Protein AF-A0A810Q1Z3-F1 (afdb_monomer)

pLDDT: mean 84.84, std 12.61, range [39.94, 97.06]

Mean predicted aligned error: 7.12 Å

Structure (mmCIF, N/CA/C/O backbone):
data_AF-A0A810Q1Z3-F1
#
_entry.id   AF-A0A810Q1Z3-F1
#
loop_
_atom_site.group_PDB
_atom_site.id
_atom_site.type_symbol
_atom_site.label_atom_id
_atom_site.label_alt_id
_atom_site.label_comp_id
_atom_site.label_asym_id
_atom_site.label_entity_id
_atom_site.label_seq_id
_atom_site.pdbx_PDB_ins_code
_atom_site.Cartn_x
_atom_site.Cartn_y
_atom_site.Cartn_z
_atom_site.occupancy
_atom_site.B_iso_or_equiv
_atom_site.auth_seq_id
_atom_site.auth_comp_id
_atom_site.auth_asym_id
_atom_site.auth_atom_id
_atom_site.pdbx_PDB_model_num
ATOM 1 N N . MET A 1 1 ? 5.223 -20.363 -18.915 1.00 39.94 1 MET A N 1
ATOM 2 C CA . MET A 1 1 ? 6.528 -19.758 -19.239 1.00 39.94 1 MET A CA 1
ATOM 3 C C . MET A 1 1 ? 6.760 -18.657 -18.228 1.00 39.94 1 MET A C 1
ATOM 5 O O . MET A 1 1 ? 5.962 -17.732 -18.181 1.00 39.94 1 MET A O 1
ATOM 9 N N . ILE A 1 2 ? 7.736 -18.835 -17.340 1.00 46.69 2 ILE A N 1
ATOM 10 C CA . ILE A 1 2 ? 8.197 -17.761 -16.456 1.00 46.69 2 ILE A CA 1
ATOM 11 C C . ILE A 1 2 ? 9.037 -16.867 -17.364 1.00 46.69 2 ILE A C 1
ATOM 13 O O . ILE A 1 2 ? 10.018 -17.341 -17.927 1.00 46.69 2 ILE A O 1
ATOM 17 N N . TYR A 1 3 ? 8.580 -15.643 -17.614 1.00 58.38 3 TYR A N 1
ATOM 18 C CA . TYR A 1 3 ? 9.377 -14.664 -18.341 1.00 58.38 3 TYR A CA 1
ATOM 19 C C . TYR A 1 3 ? 10.517 -14.243 -17.412 1.00 58.38 3 TYR A C 1
ATOM 21 O O . TYR A 1 3 ? 10.255 -13.623 -16.383 1.00 58.38 3 TYR A O 1
ATOM 29 N N . ASP A 1 4 ? 11.754 -14.619 -17.739 1.00 70.12 4 ASP A N 1
ATOM 30 C CA . ASP A 1 4 ? 12.957 -14.170 -17.025 1.00 70.12 4 ASP A CA 1
ATOM 31 C C . ASP A 1 4 ? 13.356 -12.768 -17.502 1.00 70.12 4 ASP A C 1
ATOM 33 O O . ASP A 1 4 ? 14.457 -12.519 -17.985 1.00 70.12 4 ASP A O 1
ATOM 37 N N . THR A 1 5 ? 12.396 -11.842 -17.468 1.00 77.25 5 THR A N 1
ATOM 38 C CA . THR A 1 5 ? 12.665 -10.461 -17.848 1.00 77.25 5 THR A CA 1
ATOM 39 C C . THR A 1 5 ? 13.450 -9.819 -16.717 1.00 77.25 5 THR A C 1
ATOM 41 O O . THR A 1 5 ? 12.929 -9.604 -15.619 1.00 77.25 5 THR A O 1
ATOM 44 N N . ARG A 1 6 ? 14.717 -9.512 -16.984 1.00 83.31 6 ARG A N 1
ATOM 45 C CA . ARG A 1 6 ? 15.584 -8.819 -16.034 1.0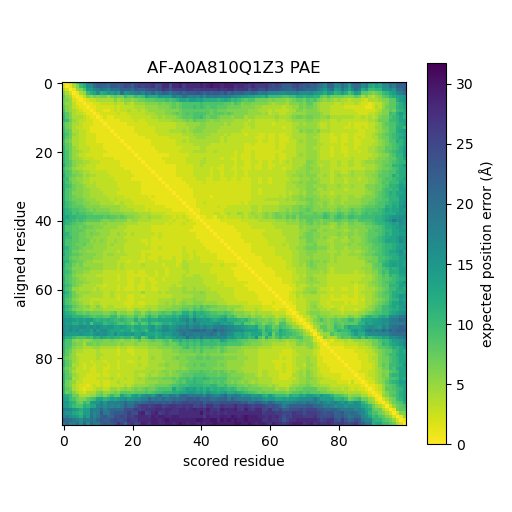0 83.31 6 ARG A CA 1
ATOM 46 C C . ARG A 1 6 ? 15.293 -7.321 -16.070 1.00 83.31 6 ARG A C 1
ATOM 48 O O . ARG A 1 6 ? 15.051 -6.740 -17.128 1.00 83.31 6 ARG A O 1
ATOM 55 N N . TYR A 1 7 ? 15.331 -6.685 -14.904 1.00 86.75 7 TYR A N 1
ATOM 56 C CA . TYR A 1 7 ? 15.077 -5.255 -14.763 1.00 86.75 7 TYR A CA 1
ATOM 57 C C . TYR A 1 7 ? 16.139 -4.589 -13.892 1.00 86.75 7 TYR A C 1
ATOM 59 O O . TYR A 1 7 ? 16.531 -5.124 -12.856 1.00 86.75 7 TYR A O 1
ATOM 67 N N . ILE A 1 8 ? 16.538 -3.376 -14.271 1.00 90.00 8 ILE A N 1
ATOM 68 C CA . ILE A 1 8 ? 17.296 -2.456 -13.424 1.00 90.00 8 ILE A CA 1
ATOM 69 C C . ILE A 1 8 ? 16.317 -1.506 -12.731 1.00 90.00 8 ILE A C 1
ATOM 71 O O . ILE A 1 8 ? 15.412 -0.956 -13.357 1.00 90.00 8 ILE A O 1
ATOM 75 N N . ILE A 1 9 ? 16.544 -1.264 -11.442 1.00 91.19 9 ILE A N 1
ATOM 76 C CA . ILE A 1 9 ? 15.892 -0.202 -10.675 1.00 91.19 9 ILE A CA 1
ATOM 77 C C . ILE A 1 9 ? 16.950 0.720 -10.074 1.00 91.19 9 ILE A C 1
ATOM 79 O O . ILE A 1 9 ? 17.939 0.269 -9.496 1.00 91.19 9 ILE A O 1
ATOM 83 N N . GLU A 1 10 ? 16.740 2.030 -10.168 1.00 92.06 10 GLU A N 1
ATOM 84 C CA . GLU A 1 10 ? 17.635 2.988 -9.522 1.00 92.06 10 GLU A CA 1
ATOM 85 C C . GLU A 1 10 ? 17.590 2.841 -7.992 1.00 92.06 10 GLU A C 1
ATOM 87 O O . GLU A 1 10 ? 16.518 2.761 -7.383 1.00 92.06 10 GLU A O 1
ATOM 92 N N . GLY A 1 11 ? 18.753 2.883 -7.335 1.00 91.50 11 GLY A N 1
ATOM 93 C CA . GLY A 1 11 ? 18.858 2.601 -5.898 1.00 91.50 11 GLY A CA 1
ATOM 94 C C . GLY A 1 11 ? 18.015 3.518 -4.998 1.00 91.50 11 GLY A C 1
ATOM 95 O O . GLY A 1 11 ? 17.502 3.079 -3.967 1.00 91.50 11 GLY A O 1
ATOM 96 N N . TRP A 1 12 ? 17.824 4.786 -5.373 1.00 90.56 12 TRP A N 1
ATOM 97 C CA . TRP A 1 12 ? 16.934 5.700 -4.643 1.00 90.56 12 TRP A CA 1
ATOM 98 C C . TRP A 1 12 ? 15.461 5.289 -4.764 1.00 90.56 12 TRP A C 1
ATOM 100 O O . TRP A 1 12 ? 14.753 5.201 -3.756 1.00 90.56 12 TRP A O 1
ATOM 110 N N . HIS A 1 13 ? 15.017 4.985 -5.985 1.00 90.62 13 HIS A N 1
ATOM 111 C CA . HIS A 1 13 ? 13.662 4.518 -6.258 1.00 90.62 13 HIS A CA 1
ATOM 112 C C . HIS A 1 13 ? 13.365 3.205 -5.537 1.00 90.62 13 HIS A C 1
ATOM 114 O O . HIS A 1 13 ? 12.317 3.095 -4.900 1.00 90.62 13 HIS A O 1
ATOM 120 N N . TYR A 1 14 ? 14.317 2.271 -5.536 1.00 91.00 14 TYR A N 1
ATOM 121 C CA . TYR A 1 14 ? 14.225 1.024 -4.783 1.00 91.00 14 TYR A CA 1
ATOM 122 C C . TYR A 1 14 ? 13.985 1.267 -3.287 1.00 91.00 14 TYR A C 1
ATOM 124 O O . TYR A 1 14 ? 13.008 0.770 -2.726 1.00 91.00 14 TYR A O 1
ATOM 132 N N . ARG A 1 15 ? 14.819 2.093 -2.636 1.00 93.38 15 ARG A N 1
ATOM 133 C CA . ARG A 1 15 ? 14.688 2.383 -1.195 1.00 93.38 15 ARG A CA 1
ATOM 134 C C . ARG A 1 15 ? 13.325 2.981 -0.846 1.00 93.38 15 ARG A C 1
ATOM 136 O O . ARG A 1 15 ? 12.700 2.558 0.127 1.00 93.38 15 ARG A O 1
ATOM 143 N N . LEU A 1 16 ? 12.851 3.947 -1.636 1.00 92.12 16 LEU A N 1
ATOM 144 C CA . LEU A 1 16 ? 11.545 4.569 -1.413 1.00 92.12 16 LEU A CA 1
ATOM 145 C C . LEU A 1 16 ? 10.388 3.597 -1.653 1.00 92.12 16 LEU A C 1
ATOM 147 O O . LEU A 1 16 ? 9.426 3.603 -0.885 1.00 92.12 16 LEU A O 1
ATOM 151 N N . LEU A 1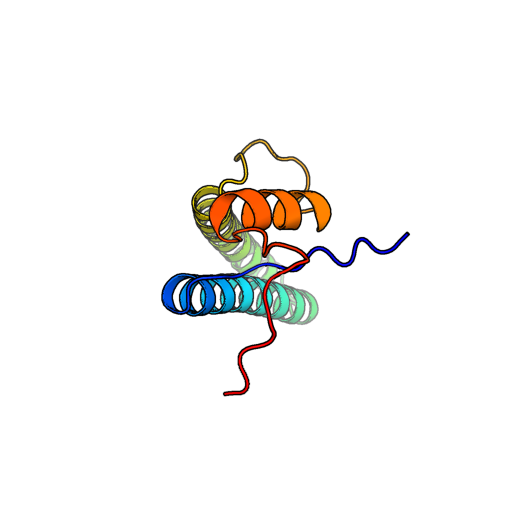 17 ? 10.474 2.773 -2.699 1.00 91.00 17 LEU A N 1
ATOM 152 C CA . LEU A 1 17 ? 9.449 1.791 -3.034 1.00 91.00 17 LEU A CA 1
ATOM 153 C C . LEU A 1 17 ? 9.311 0.740 -1.930 1.00 91.00 17 LEU A C 1
ATOM 155 O O . LEU A 1 17 ? 8.203 0.509 -1.448 1.00 91.00 17 LEU A O 1
ATOM 159 N N . ILE A 1 18 ? 10.427 0.164 -1.480 1.00 92.56 18 ILE A N 1
ATOM 160 C CA . ILE A 1 18 ? 10.445 -0.832 -0.403 1.00 92.56 18 ILE A CA 1
ATOM 161 C C . ILE A 1 18 ? 9.875 -0.249 0.889 1.00 92.56 18 ILE A C 1
ATOM 163 O O . ILE A 1 18 ? 9.025 -0.878 1.519 1.00 92.56 18 ILE A O 1
ATOM 167 N N . LEU A 1 19 ? 10.272 0.973 1.262 1.00 93.31 19 LEU A N 1
ATOM 168 C CA . LEU A 1 19 ? 9.704 1.647 2.429 1.00 93.31 19 LEU A CA 1
ATOM 169 C C . LEU A 1 19 ? 8.193 1.851 2.272 1.00 93.31 19 LEU A C 1
ATOM 171 O O . LEU A 1 19 ? 7.426 1.621 3.211 1.00 93.31 19 LEU A O 1
ATOM 175 N N . ASP A 1 20 ? 7.749 2.284 1.091 1.00 91.88 20 ASP A N 1
ATOM 176 C CA . ASP A 1 20 ? 6.339 2.546 0.865 1.00 91.88 20 ASP A CA 1
ATOM 177 C C . ASP A 1 20 ? 5.494 1.267 0.950 1.00 91.88 20 ASP A C 1
ATOM 179 O O . ASP A 1 20 ? 4.443 1.311 1.600 1.00 91.88 20 ASP A O 1
ATOM 183 N N . LEU A 1 21 ? 5.970 0.162 0.361 1.00 90.06 21 LEU A N 1
ATOM 184 C CA . LEU A 1 21 ? 5.357 -1.170 0.415 1.00 90.06 21 LEU A CA 1
ATOM 185 C C . LEU A 1 21 ? 5.336 -1.726 1.841 1.00 90.06 21 LEU A C 1
ATOM 187 O O . LEU A 1 21 ? 4.290 -2.174 2.313 1.00 90.06 21 LEU A O 1
ATOM 191 N N . TYR A 1 22 ? 6.458 -1.628 2.557 1.00 92.75 22 TYR A N 1
ATOM 192 C CA . TYR A 1 22 ? 6.568 -2.068 3.9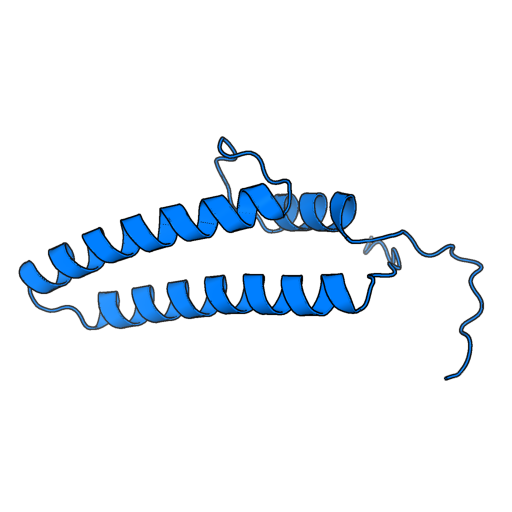46 1.00 92.75 22 TYR A CA 1
ATOM 193 C C . TYR A 1 22 ? 5.545 -1.369 4.845 1.00 92.75 22 TYR A C 1
ATOM 195 O O . TYR A 1 22 ? 4.840 -2.019 5.614 1.00 92.75 22 TYR A O 1
ATOM 203 N N . LEU A 1 23 ? 5.403 -0.047 4.715 1.00 91.88 23 LEU A N 1
ATOM 204 C CA . LEU A 1 23 ? 4.430 0.716 5.499 1.00 91.88 23 LEU A CA 1
ATOM 205 C C . LEU A 1 23 ? 2.988 0.270 5.227 1.00 91.88 23 LEU A C 1
ATOM 207 O O . LEU A 1 23 ? 2.212 0.139 6.171 1.00 91.88 23 LEU A O 1
ATOM 211 N N . VAL A 1 24 ? 2.636 0.003 3.964 1.00 89.56 24 VAL A N 1
ATOM 212 C CA . VAL A 1 24 ? 1.307 -0.520 3.604 1.00 89.56 24 VAL A CA 1
ATOM 213 C C . VAL A 1 24 ? 1.087 -1.887 4.243 1.00 89.56 24 VAL A C 1
ATOM 215 O O . VAL A 1 24 ? 0.056 -2.115 4.874 1.00 89.56 24 VAL A O 1
ATOM 218 N N . PHE A 1 25 ? 2.064 -2.786 4.140 1.00 90.50 25 PHE A N 1
ATOM 219 C CA . PHE A 1 25 ? 1.982 -4.119 4.727 1.00 90.50 25 PHE A CA 1
ATOM 220 C C . PHE A 1 25 ? 1.801 -4.072 6.253 1.00 90.50 25 PHE A C 1
ATOM 222 O O . PHE A 1 25 ? 0.854 -4.653 6.787 1.00 90.50 25 PHE A O 1
ATOM 229 N N . VAL A 1 26 ? 2.651 -3.322 6.960 1.00 93.50 26 VAL A N 1
ATOM 230 C CA . VAL A 1 26 ? 2.600 -3.204 8.425 1.00 93.50 26 VAL A CA 1
ATOM 231 C C . VAL A 1 26 ? 1.287 -2.583 8.900 1.00 93.50 26 VAL A C 1
ATOM 233 O O . VAL A 1 26 ? 0.710 -3.058 9.882 1.00 93.50 26 VAL A O 1
ATOM 236 N N . GLU A 1 27 ? 0.785 -1.546 8.222 1.00 90.44 27 GLU A N 1
ATOM 237 C CA . GLU A 1 27 ? -0.496 -0.928 8.577 1.00 90.44 27 GLU A CA 1
ATOM 238 C C . GLU A 1 27 ? -1.663 -1.925 8.426 1.00 90.44 27 GLU A C 1
ATOM 240 O O . GLU A 1 27 ? -2.497 -2.008 9.333 1.00 90.44 27 GLU A O 1
ATOM 245 N N . ASN A 1 28 ? -1.689 -2.742 7.362 1.00 89.06 28 ASN A N 1
ATOM 246 C CA . ASN A 1 28 ? -2.702 -3.795 7.187 1.00 89.06 28 ASN A CA 1
ATOM 247 C C . ASN A 1 28 ? -2.633 -4.861 8.281 1.00 89.06 28 ASN A C 1
ATOM 249 O O . ASN A 1 28 ? -3.649 -5.174 8.901 1.00 89.06 28 ASN A O 1
ATOM 253 N N . VAL A 1 29 ? -1.442 -5.404 8.549 1.00 92.62 29 VAL A N 1
ATOM 254 C CA . VAL A 1 29 ? -1.261 -6.446 9.573 1.00 92.62 29 VAL A CA 1
ATOM 255 C C . VAL A 1 29 ? -1.645 -5.916 10.957 1.00 92.62 29 VAL A C 1
ATOM 257 O O . VAL A 1 29 ? -2.307 -6.606 11.734 1.00 92.62 29 VAL A O 1
ATOM 260 N N . SER A 1 30 ? -1.296 -4.662 11.262 1.00 93.50 30 SER A N 1
ATOM 261 C CA . SER A 1 30 ? -1.685 -3.992 12.507 1.00 93.50 30 SER A CA 1
ATOM 262 C C . SER A 1 30 ? -3.203 -3.839 12.633 1.00 93.50 30 SER A C 1
ATOM 264 O O . SER A 1 30 ? -3.763 -4.110 13.699 1.00 93.50 30 SER A O 1
ATOM 266 N N . LEU A 1 31 ? -3.888 -3.442 11.553 1.00 93.38 31 LEU A N 1
ATOM 267 C CA . LEU A 1 31 ? -5.349 -3.356 11.524 1.00 93.38 31 LEU A CA 1
ATOM 268 C C . LEU A 1 31 ? -5.995 -4.726 11.733 1.00 93.38 31 LEU A C 1
ATOM 270 O O . LEU A 1 31 ? -6.858 -4.841 12.599 1.00 93.38 31 LEU A O 1
ATOM 274 N N . ALA A 1 32 ? -5.538 -5.757 11.019 1.00 93.12 32 ALA A N 1
ATOM 275 C CA . ALA A 1 32 ? -6.050 -7.120 11.149 1.00 93.12 32 ALA A CA 1
ATOM 276 C C . ALA A 1 32 ? -5.889 -7.657 12.580 1.00 93.12 32 ALA A C 1
ATOM 278 O O . ALA A 1 32 ? -6.853 -8.131 13.181 1.00 93.12 32 ALA A O 1
ATOM 279 N N . ARG A 1 33 ? -4.702 -7.488 13.178 1.00 95.75 33 ARG A N 1
ATOM 280 C CA . ARG A 1 33 ? -4.426 -7.907 14.562 1.00 95.75 33 ARG A CA 1
ATOM 281 C C . ARG A 1 33 ? -5.294 -7.178 15.585 1.00 95.75 33 ARG A C 1
ATOM 283 O O . ARG A 1 33 ? -5.690 -7.744 16.600 1.00 95.75 33 ARG A O 1
ATOM 290 N N . ARG A 1 34 ? -5.561 -5.892 15.371 1.00 95.06 34 ARG A N 1
ATOM 291 C CA . ARG A 1 34 ? -6.398 -5.118 16.295 1.00 95.06 34 ARG A CA 1
ATOM 292 C C . ARG A 1 34 ? -7.875 -5.410 16.107 1.00 95.06 34 ARG A C 1
ATOM 294 O O . ARG A 1 34 ? -8.604 -5.383 17.090 1.00 95.06 34 ARG A O 1
ATOM 301 N N . LEU A 1 35 ? -8.292 -5.710 14.882 1.00 94.88 35 LEU A N 1
ATOM 302 C CA . LEU A 1 35 ? -9.636 -6.179 14.583 1.00 94.88 35 LEU A CA 1
ATOM 303 C C . LEU A 1 35 ? -9.909 -7.518 15.270 1.00 94.88 35 LEU A C 1
ATOM 305 O O . LEU A 1 35 ? -10.937 -7.648 15.923 1.00 94.88 35 LEU A O 1
ATOM 309 N N . SER A 1 36 ? -8.965 -8.464 15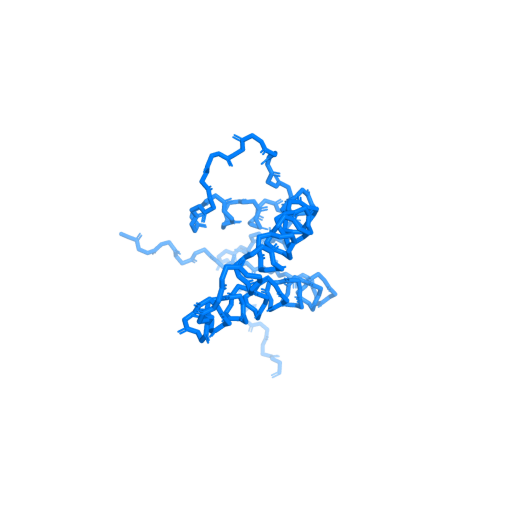.223 1.00 95.69 36 SER A N 1
ATOM 310 C CA . SER A 1 36 ? -9.110 -9.753 15.912 1.00 95.69 36 SER A CA 1
ATOM 311 C C . SER A 1 36 ? -9.117 -9.632 17.441 1.00 95.69 36 SER A C 1
ATOM 313 O O . SER A 1 36 ? -9.649 -10.498 18.126 1.00 95.69 36 SER A O 1
ATOM 315 N N . ALA A 1 37 ? -8.513 -8.575 17.991 1.00 95.75 37 ALA A N 1
ATOM 316 C CA . ALA A 1 37 ? -8.472 -8.310 19.429 1.00 95.75 37 ALA A CA 1
ATOM 317 C C . ALA A 1 37 ? -9.624 -7.419 19.934 1.00 95.75 37 ALA A C 1
ATOM 319 O O . ALA A 1 37 ? -9.759 -7.238 21.147 1.00 95.75 37 ALA A O 1
ATOM 320 N N . ALA A 1 38 ? -10.424 -6.831 19.040 1.00 96.81 38 ALA A N 1
ATOM 321 C CA . ALA A 1 38 ? -11.513 -5.933 19.404 1.00 96.81 38 ALA A CA 1
ATOM 322 C C . ALA A 1 38 ? -12.651 -6.701 20.086 1.00 96.81 38 ALA A C 1
ATOM 324 O O . ALA A 1 38 ? -13.082 -7.748 19.608 1.00 96.81 38 ALA A O 1
ATOM 325 N N . LYS A 1 39 ? -13.149 -6.166 21.207 1.00 96.06 39 LYS A N 1
ATOM 326 C CA . LYS A 1 39 ? -14.208 -6.811 22.006 1.00 96.06 39 LYS A CA 1
ATOM 327 C C . LYS A 1 39 ? -15.449 -5.947 22.180 1.00 96.06 39 LYS A C 1
ATOM 329 O O . LYS A 1 39 ? -16.493 -6.458 22.566 1.00 96.06 39 LYS A O 1
ATOM 334 N N . SER A 1 40 ? -15.345 -4.644 21.922 1.00 97.06 40 SER A N 1
ATOM 335 C CA . SER A 1 40 ? -16.442 -3.701 22.123 1.00 97.06 40 SER A CA 1
ATOM 336 C C . SER A 1 40 ? -16.809 -2.956 20.844 1.00 97.06 40 SER A C 1
ATOM 338 O O . SER A 1 40 ? -15.969 -2.698 19.981 1.00 97.06 40 SER A O 1
ATOM 340 N N . GLN A 1 41 ? -18.063 -2.506 20.762 1.00 95.69 41 GLN A N 1
ATOM 341 C CA . GLN A 1 41 ? -18.538 -1.636 19.681 1.00 95.69 41 GLN A CA 1
ATOM 342 C C . GLN A 1 41 ? -17.702 -0.351 19.553 1.00 95.69 41 GLN A C 1
ATOM 344 O O . GLN A 1 41 ? -17.439 0.122 18.4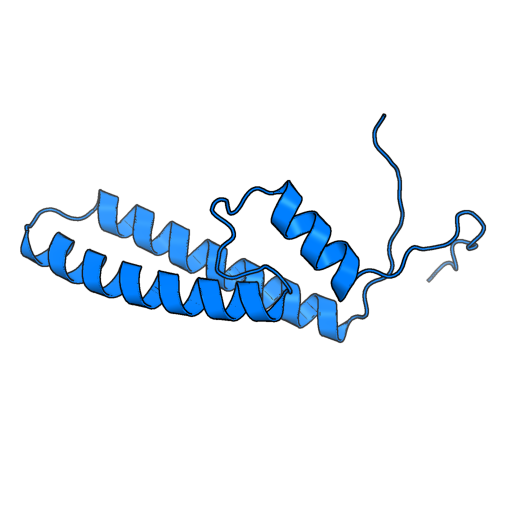47 1.00 95.69 41 GLN A O 1
ATOM 349 N N . LYS A 1 42 ? -17.219 0.193 20.678 1.00 96.31 42 LYS A N 1
ATOM 350 C CA . LYS A 1 42 ? -16.339 1.369 20.693 1.00 96.31 42 LYS A CA 1
ATOM 351 C C . LYS A 1 42 ? -14.987 1.086 20.027 1.00 96.31 42 LYS A C 1
ATOM 353 O O . LYS A 1 42 ? -14.474 1.956 19.319 1.00 96.31 42 LYS A O 1
ATOM 358 N N . ASP A 1 43 ? -14.432 -0.113 20.210 1.00 95.50 43 ASP A N 1
ATOM 359 C CA . ASP A 1 43 ? -13.191 -0.528 19.545 1.00 95.50 43 ASP A CA 1
ATOM 360 C C . ASP A 1 43 ? -13.389 -0.625 18.034 1.00 95.50 43 ASP A C 1
ATOM 362 O O . ASP A 1 43 ? -12.586 -0.072 17.280 1.00 95.50 43 ASP A O 1
ATOM 366 N N . PHE A 1 44 ? -14.494 -1.234 17.592 1.00 95.62 44 PHE A N 1
ATOM 367 C CA . PHE A 1 44 ? -14.837 -1.325 16.172 1.00 95.62 44 PHE A CA 1
ATOM 368 C C . PHE A 1 44 ? -15.004 0.059 15.531 1.00 95.62 44 PHE A C 1
ATOM 370 O O . PHE A 1 44 ? -14.413 0.316 14.485 1.00 95.62 44 PHE A O 1
ATOM 377 N N . LEU A 1 45 ? -15.694 0.999 16.190 1.00 96.50 45 LEU A N 1
ATOM 378 C CA . LEU A 1 45 ? -15.823 2.380 15.701 1.00 96.50 45 LEU A CA 1
ATOM 379 C C . LEU A 1 45 ? -14.466 3.097 15.599 1.00 96.50 45 LEU A C 1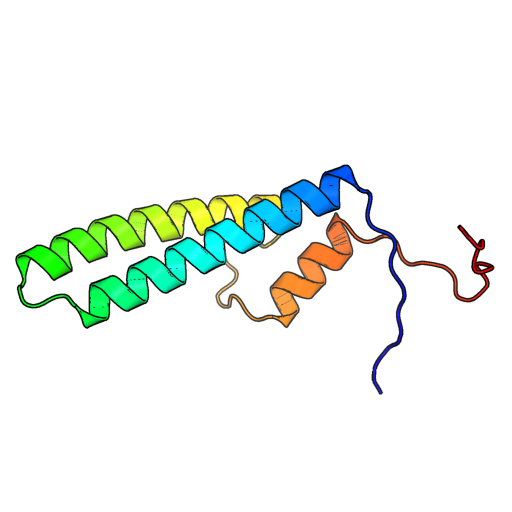
ATOM 381 O O . LEU A 1 45 ? -14.215 3.856 14.658 1.00 96.50 45 LEU A O 1
ATOM 385 N N . ARG A 1 46 ? -13.557 2.869 16.556 1.00 94.44 46 ARG A N 1
ATOM 386 C CA . ARG A 1 46 ? -12.199 3.431 16.505 1.00 94.44 46 ARG A CA 1
ATOM 387 C C . ARG A 1 46 ? -11.379 2.814 15.373 1.00 94.44 46 ARG A C 1
ATOM 389 O O . ARG A 1 46 ? -10.611 3.534 14.729 1.00 94.44 46 ARG A O 1
ATOM 396 N N . LEU A 1 47 ? -11.526 1.511 15.143 1.00 95.62 47 LEU A N 1
ATOM 397 C CA . LEU A 1 47 ? -10.850 0.794 14.065 1.00 95.62 47 LEU A CA 1
ATOM 398 C C . LEU A 1 47 ? -11.359 1.218 12.694 1.00 95.62 47 LEU A C 1
ATOM 400 O O . LEU A 1 47 ? -10.531 1.490 11.834 1.00 95.62 47 LEU A O 1
ATOM 404 N N . GLN A 1 48 ? -12.668 1.394 12.521 1.00 94.56 48 GLN A N 1
ATOM 405 C CA . GLN A 1 48 ? -13.267 1.905 11.286 1.00 94.56 48 GLN A CA 1
ATOM 406 C C . GLN A 1 48 ? -12.679 3.271 10.909 1.00 94.56 48 GLN A C 1
ATOM 408 O O . GLN A 1 48 ? -12.110 3.432 9.833 1.00 94.56 48 GLN A O 1
ATOM 413 N N . LYS A 1 49 ? -12.663 4.230 11.848 1.00 94.50 49 LYS A N 1
ATOM 414 C CA . LYS A 1 49 ? -12.035 5.548 11.623 1.00 94.50 49 LYS A CA 1
ATOM 415 C C . LYS A 1 49 ? -10.553 5.451 11.256 1.00 94.50 49 LYS A C 1
ATOM 417 O O . LYS A 1 49 ? -10.005 6.340 10.604 1.00 94.50 49 LYS A O 1
ATOM 422 N N . GLN A 1 50 ? -9.859 4.426 11.744 1.00 91.94 50 GLN A N 1
ATOM 423 C CA . GLN A 1 50 ? -8.458 4.211 11.411 1.00 91.94 50 GLN A CA 1
ATOM 424 C C . GLN A 1 50 ? -8.275 3.546 10.046 1.00 91.94 50 GLN A C 1
ATOM 426 O O . GLN A 1 50 ? -7.372 3.963 9.323 1.00 91.94 50 GLN A O 1
ATOM 431 N N . ALA A 1 51 ? -9.132 2.591 9.693 1.00 91.94 51 ALA A N 1
ATOM 432 C CA . ALA A 1 51 ? -9.175 1.961 8.381 1.00 91.94 51 ALA A CA 1
ATOM 433 C C . ALA A 1 51 ? -9.425 3.003 7.281 1.00 91.94 51 ALA A C 1
ATOM 435 O O . ALA A 1 51 ? -8.668 3.041 6.319 1.00 91.94 51 ALA A O 1
ATOM 436 N N . ASP A 1 52 ? -10.346 3.950 7.486 1.00 91.50 52 ASP A N 1
ATOM 437 C CA . ASP A 1 52 ? -10.588 5.045 6.532 1.00 91.50 52 ASP A CA 1
ATOM 438 C C . ASP A 1 52 ? -9.339 5.907 6.297 1.00 91.50 52 ASP A C 1
ATOM 440 O O . ASP A 1 52 ? -9.018 6.309 5.175 1.00 91.50 52 ASP A O 1
ATOM 444 N N . ARG A 1 53 ? -8.598 6.222 7.369 1.00 90.94 53 ARG A N 1
ATOM 445 C CA . ARG A 1 53 ? -7.344 6.984 7.259 1.00 90.94 53 ARG A CA 1
ATOM 446 C C . ARG A 1 53 ? -6.267 6.188 6.533 1.00 90.94 53 ARG A C 1
ATOM 448 O O . ARG A 1 53 ? -5.534 6.770 5.734 1.00 90.94 53 ARG A O 1
ATOM 455 N N . TYR A 1 54 ? -6.173 4.894 6.823 1.00 89.88 54 TYR A N 1
ATOM 456 C CA . TYR A 1 54 ? -5.265 3.979 6.145 1.00 89.88 54 TYR A CA 1
ATOM 457 C C . TYR A 1 54 ? -5.588 3.907 4.648 1.00 89.88 54 TYR A C 1
ATOM 459 O O . TYR A 1 54 ? -4.714 4.178 3.831 1.00 89.88 54 TYR A O 1
ATOM 467 N N . GLN A 1 55 ? -6.851 3.684 4.285 1.00 87.69 55 GLN A N 1
ATOM 468 C CA . GLN A 1 55 ? -7.301 3.621 2.897 1.00 87.69 55 GLN A CA 1
ATOM 469 C C . GLN A 1 55 ? -6.914 4.894 2.127 1.00 87.69 55 GLN A C 1
ATOM 471 O O . GLN A 1 55 ? -6.340 4.825 1.042 1.00 87.69 55 GLN A O 1
ATOM 476 N N . LYS A 1 56 ? -7.102 6.079 2.724 1.00 88.81 56 LYS A N 1
ATOM 477 C CA . LYS A 1 56 ? -6.656 7.351 2.123 1.00 88.81 56 LYS A CA 1
ATOM 478 C C . LYS A 1 56 ? -5.139 7.422 1.907 1.00 88.81 56 LYS A C 1
ATOM 480 O O . LYS A 1 56 ? -4.699 7.999 0.915 1.00 88.81 56 LYS A O 1
ATOM 485 N N . ARG A 1 57 ? -4.324 6.887 2.824 1.00 88.75 57 ARG A N 1
ATOM 486 C CA . ARG A 1 57 ? -2.854 6.846 2.682 1.00 88.75 57 ARG A CA 1
ATOM 487 C C . ARG A 1 57 ? -2.419 5.839 1.622 1.00 88.75 57 ARG A C 1
ATOM 489 O O . ARG A 1 57 ? -1.571 6.180 0.800 1.00 88.75 57 ARG A O 1
ATOM 496 N N . ALA A 1 58 ? -3.027 4.656 1.613 1.00 87.19 58 ALA A N 1
ATOM 497 C CA . ALA A 1 58 ? -2.798 3.626 0.610 1.00 87.19 58 ALA A CA 1
ATOM 498 C C . ALA A 1 58 ? -3.081 4.172 -0.796 1.00 87.19 58 ALA A C 1
ATOM 500 O O . ALA A 1 58 ? -2.199 4.122 -1.647 1.00 87.19 58 ALA A O 1
ATOM 501 N N . TYR A 1 59 ? -4.218 4.845 -1.011 1.00 85.88 59 TYR A N 1
ATOM 502 C CA . TYR A 1 59 ? -4.518 5.468 -2.306 1.00 85.88 59 TYR A CA 1
ATOM 503 C C . TYR A 1 59 ? -3.508 6.537 -2.735 1.00 85.88 59 TYR A C 1
ATOM 505 O O . TYR A 1 59 ? -3.207 6.653 -3.922 1.00 85.88 59 TYR A O 1
ATOM 513 N N . LYS A 1 60 ? -2.948 7.318 -1.800 1.00 89.19 60 LYS A N 1
ATOM 514 C CA . LYS A 1 60 ? -1.879 8.276 -2.134 1.00 89.19 60 LYS A CA 1
ATOM 515 C C . LYS A 1 60 ? -0.619 7.563 -2.627 1.00 89.19 60 LYS A C 1
ATOM 517 O O . LYS A 1 60 ? -0.023 8.012 -3.602 1.00 89.19 60 LYS A O 1
ATOM 522 N N . LYS A 1 61 ? -0.232 6.457 -1.983 1.00 88.94 61 LYS A N 1
ATOM 523 C CA . LYS A 1 61 ? 0.907 5.628 -2.413 1.00 88.94 61 LYS A CA 1
ATOM 524 C C . LYS A 1 61 ? 0.633 4.965 -3.763 1.00 88.94 61 LYS A C 1
ATOM 526 O O . LYS A 1 61 ? 1.464 5.057 -4.652 1.00 88.94 61 LYS A O 1
ATOM 531 N N . MET A 1 62 ? -0.564 4.418 -3.961 1.00 85.12 62 MET A N 1
ATOM 532 C CA . MET A 1 62 ? -0.995 3.833 -5.236 1.00 85.12 62 MET A CA 1
ATOM 533 C C . MET A 1 62 ? -0.902 4.835 -6.385 1.00 85.12 62 MET A C 1
ATOM 535 O O . MET A 1 62 ? -0.290 4.553 -7.412 1.00 85.12 62 MET A O 1
ATOM 539 N N . HIS A 1 63 ? -1.421 6.045 -6.179 1.00 86.75 63 HIS A N 1
ATOM 540 C CA . HIS A 1 63 ? -1.310 7.105 -7.172 1.00 86.75 63 HIS A CA 1
ATOM 541 C C . HIS A 1 63 ? 0.155 7.487 -7.437 1.00 86.75 63 HIS A C 1
ATOM 543 O O . HIS A 1 63 ? 0.560 7.650 -8.588 1.00 86.75 63 HIS A O 1
ATOM 549 N N . LYS A 1 64 ? 0.986 7.544 -6.385 1.00 88.62 64 LYS A N 1
ATOM 550 C CA . LYS A 1 64 ? 2.437 7.739 -6.514 1.00 88.62 64 LYS A CA 1
ATOM 551 C C . LYS A 1 64 ? 3.100 6.612 -7.309 1.00 88.62 64 LYS A C 1
ATOM 553 O O . LYS A 1 64 ? 4.054 6.902 -8.014 1.00 88.62 64 LYS A O 1
ATOM 558 N N . TRP A 1 65 ? 2.604 5.381 -7.277 1.00 88.81 65 TRP A N 1
ATOM 559 C CA . TRP A 1 65 ? 3.119 4.269 -8.086 1.00 88.81 65 TRP A CA 1
ATOM 560 C C . TRP A 1 65 ? 2.555 4.219 -9.512 1.00 88.81 65 TRP A C 1
ATOM 562 O O . TRP A 1 65 ? 3.015 3.417 -10.312 1.00 88.81 65 TRP A O 1
ATOM 572 N N . GLY A 1 66 ? 1.613 5.101 -9.864 1.00 87.75 66 GLY A N 1
ATOM 573 C CA . GLY A 1 66 ? 0.986 5.128 -11.190 1.00 87.75 66 GLY A CA 1
ATOM 574 C C . GLY A 1 66 ? -0.263 4.253 -11.315 1.00 87.75 66 GLY A C 1
ATOM 575 O O . GLY A 1 66 ? -0.733 4.034 -12.427 1.00 87.75 66 GLY A O 1
ATOM 576 N N . ILE A 1 67 ? -0.819 3.777 -10.196 1.00 87.38 67 ILE A N 1
ATOM 577 C CA . ILE A 1 67 ? -2.071 3.016 -10.180 1.00 87.38 67 ILE A CA 1
ATOM 578 C C . ILE A 1 67 ? -3.261 3.998 -10.178 1.00 87.38 67 ILE A C 1
ATOM 580 O O . ILE A 1 67 ? -3.290 4.917 -9.345 1.00 87.38 67 ILE A O 1
ATOM 584 N N . PRO A 1 68 ? -4.245 3.828 -11.081 1.00 81.38 68 PRO A N 1
ATOM 585 C CA . PRO A 1 68 ? -5.464 4.635 -11.104 1.00 81.38 68 PRO A CA 1
ATOM 586 C C . PRO A 1 68 ? -6.291 4.490 -9.814 1.00 81.38 68 PRO A C 1
ATOM 588 O O . PRO A 1 68 ? -6.290 3.439 -9.174 1.00 81.38 68 PRO A O 1
ATOM 591 N N . LYS A 1 69 ? -7.004 5.551 -9.408 1.00 72.62 69 LYS A N 1
ATOM 592 C CA . LYS A 1 69 ? -7.820 5.547 -8.171 1.00 72.62 69 LYS A CA 1
ATOM 593 C C . LYS A 1 69 ? -9.072 4.673 -8.278 1.00 72.62 69 LYS A C 1
ATOM 595 O O . LYS A 1 69 ? -9.576 4.213 -7.263 1.00 72.62 69 LYS A O 1
ATOM 600 N N . ASP A 1 70 ? -9.560 4.511 -9.497 1.00 74.62 70 ASP A N 1
ATOM 601 C CA . ASP A 1 70 ? -10.704 3.713 -9.934 1.00 74.62 70 ASP A CA 1
ATOM 602 C C . ASP A 1 70 ? -10.357 2.232 -10.130 1.00 74.62 70 ASP A C 1
ATOM 604 O O . ASP A 1 70 ? -11.218 1.437 -10.491 1.00 74.62 70 ASP A O 1
ATOM 608 N N . CYS A 1 71 ? -9.110 1.833 -9.865 1.00 70.25 71 CYS A N 1
ATOM 609 C CA . CYS A 1 71 ? -8.744 0.429 -9.877 1.00 70.25 71 CYS A CA 1
ATOM 610 C C . CYS A 1 71 ? -9.488 -0.323 -8.758 1.00 70.25 71 CYS A C 1
ATOM 612 O O . CYS A 1 71 ? -9.175 -0.162 -7.576 1.00 70.25 71 CYS A O 1
ATOM 614 N N . GLU A 1 72 ? -10.466 -1.148 -9.144 1.00 61.91 72 GLU A N 1
ATOM 615 C CA . GLU A 1 72 ? -11.304 -1.933 -8.225 1.00 61.91 72 GLU A CA 1
ATOM 616 C C . GLU A 1 72 ? -10.510 -2.974 -7.422 1.00 61.91 72 GLU A C 1
ATOM 618 O O . GLU A 1 72 ? -10.943 -3.390 -6.348 1.00 61.91 72 GLU A O 1
ATOM 623 N N . SER A 1 73 ? -9.336 -3.385 -7.913 1.00 60.88 73 SER A N 1
ATOM 624 C CA . SER A 1 73 ? -8.563 -4.482 -7.337 1.00 60.88 73 SER A CA 1
ATOM 625 C C . SER A 1 73 ? -7.089 -4.130 -7.156 1.00 60.88 73 SER A C 1
ATOM 627 O O . SER A 1 73 ? -6.366 -3.856 -8.115 1.00 60.88 73 SER A O 1
ATOM 629 N N . PHE A 1 74 ? -6.611 -4.249 -5.914 1.00 65.25 74 PHE A N 1
ATOM 630 C CA . PHE A 1 74 ? -5.185 -4.304 -5.575 1.00 65.25 74 PHE A CA 1
ATOM 631 C C . PHE A 1 74 ? -4.601 -5.690 -5.914 1.00 65.25 74 PHE A C 1
ATOM 633 O O . PHE A 1 74 ? -3.952 -6.331 -5.088 1.00 65.25 74 PHE A O 1
ATOM 640 N N . ALA A 1 75 ? -4.892 -6.192 -7.116 1.00 69.25 75 ALA A N 1
ATOM 641 C CA . ALA A 1 75 ? -4.320 -7.433 -7.611 1.00 69.25 75 ALA A CA 1
ATOM 642 C C . ALA A 1 75 ? -2.813 -7.253 -7.809 1.00 69.25 75 ALA A C 1
ATOM 644 O O . ALA A 1 75 ? -2.354 -6.196 -8.257 1.00 69.25 75 ALA A O 1
ATOM 645 N N . ILE A 1 76 ? -2.065 -8.312 -7.498 1.00 76.69 76 ILE A N 1
ATOM 646 C CA . ILE A 1 76 ? -0.608 -8.374 -7.663 1.00 76.69 76 ILE A CA 1
ATOM 647 C C . ILE A 1 76 ? -0.221 -7.920 -9.076 1.00 76.69 76 ILE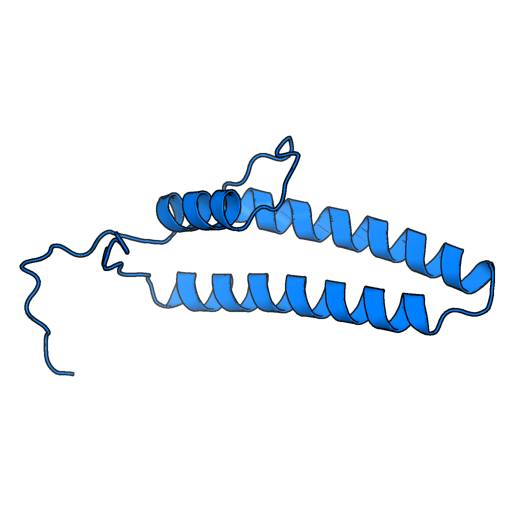 A C 1
ATOM 649 O O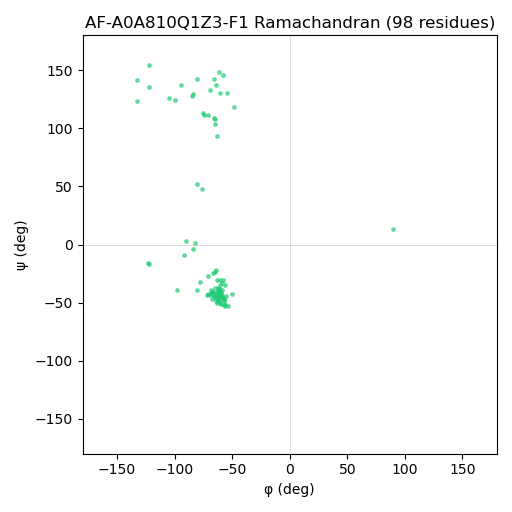 . ILE A 1 76 ? 0.654 -7.072 -9.214 1.00 76.69 76 ILE A O 1
ATOM 653 N N . ASP A 1 77 ? -0.962 -8.361 -10.094 1.00 82.69 77 ASP A N 1
ATOM 654 C CA . ASP A 1 77 ? -0.717 -8.020 -11.498 1.00 82.69 77 ASP A CA 1
ATOM 655 C C . ASP A 1 77 ? -0.807 -6.515 -11.787 1.00 82.69 77 ASP A C 1
ATOM 657 O O . ASP A 1 77 ? -0.006 -5.975 -12.550 1.00 82.69 77 ASP A O 1
ATOM 661 N N . THR A 1 78 ? -1.773 -5.808 -11.191 1.00 85.19 78 THR A N 1
ATOM 662 C CA . THR A 1 78 ? -1.939 -4.365 -11.418 1.00 85.19 78 THR A CA 1
ATOM 663 C C . THR A 1 78 ? -0.817 -3.575 -10.762 1.00 85.19 78 THR A C 1
ATOM 665 O O . THR A 1 78 ? -0.282 -2.640 -11.361 1.00 85.19 78 THR A O 1
ATOM 668 N N . LEU A 1 79 ? -0.446 -3.958 -9.536 1.00 85.50 79 LEU A N 1
ATOM 669 C CA . LEU A 1 79 ? 0.685 -3.358 -8.838 1.00 85.50 79 LEU A CA 1
ATOM 670 C C . LEU A 1 79 ? 1.980 -3.620 -9.609 1.00 85.50 79 LEU A C 1
ATOM 672 O O . LEU A 1 79 ? 2.720 -2.678 -9.875 1.00 85.50 79 LEU A O 1
ATOM 676 N N . GLN A 1 80 ? 2.217 -4.867 -10.013 1.00 86.00 80 GLN A N 1
ATOM 677 C CA . GLN A 1 80 ? 3.402 -5.267 -10.760 1.00 86.00 80 GLN A CA 1
ATOM 678 C C . GLN A 1 80 ? 3.536 -4.463 -12.058 1.00 86.00 80 GLN A C 1
ATOM 680 O O . GLN A 1 80 ? 4.546 -3.792 -12.239 1.00 86.00 80 GLN A O 1
ATOM 685 N N . LYS A 1 81 ? 2.492 -4.408 -12.894 1.00 87.44 81 LYS A N 1
ATOM 686 C CA . LYS A 1 81 ? 2.503 -3.626 -14.146 1.00 87.44 81 LYS A CA 1
ATOM 687 C C . LYS A 1 81 ? 2.768 -2.137 -13.921 1.00 87.44 81 LYS A C 1
ATOM 689 O O . LYS A 1 81 ? 3.462 -1.499 -14.712 1.00 87.44 81 LYS A O 1
ATOM 694 N N . ALA A 1 82 ? 2.201 -1.558 -12.862 1.00 88.94 82 ALA A N 1
ATOM 695 C CA . ALA A 1 82 ? 2.419 -0.151 -12.541 1.00 88.94 82 ALA A CA 1
ATOM 696 C C . ALA A 1 82 ? 3.868 0.116 -12.105 1.00 88.94 82 ALA A C 1
ATOM 698 O O . ALA A 1 82 ? 4.466 1.104 -12.533 1.00 88.94 82 ALA A O 1
ATOM 699 N N . LEU A 1 83 ? 4.439 -0.777 -11.292 1.00 87.94 83 LEU A N 1
ATOM 700 C CA . LEU A 1 83 ? 5.825 -0.679 -10.841 1.00 87.94 83 LEU A CA 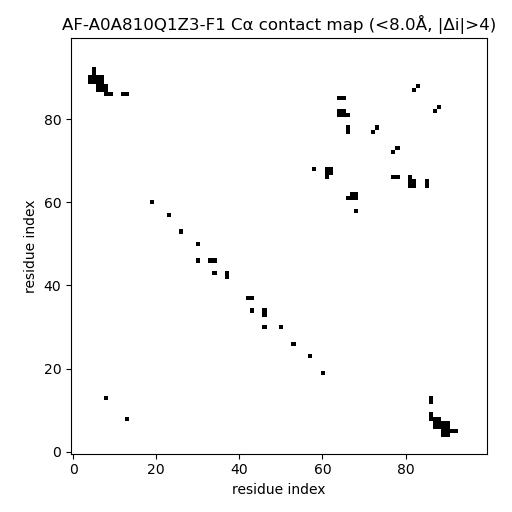1
ATOM 701 C C . LEU A 1 83 ? 6.813 -0.917 -11.984 1.00 87.94 83 LEU A C 1
ATOM 703 O O . LEU A 1 83 ? 7.743 -0.126 -12.121 1.00 87.94 83 LEU A O 1
ATOM 707 N N . GLU A 1 84 ? 6.568 -1.924 -12.827 1.00 89.00 84 GLU A N 1
ATOM 708 C CA . GLU A 1 84 ? 7.337 -2.196 -14.045 1.00 89.00 84 GLU A CA 1
ATOM 709 C C . GLU A 1 84 ? 7.408 -0.951 -14.924 1.00 89.00 84 GLU A C 1
ATOM 711 O O . GLU A 1 84 ? 8.487 -0.458 -15.226 1.00 89.00 84 GLU A O 1
ATOM 716 N N . LYS A 1 85 ? 6.255 -0.358 -15.244 1.00 89.81 85 LYS A N 1
ATOM 717 C CA . LYS A 1 85 ? 6.191 0.841 -16.087 1.00 89.81 85 LYS A CA 1
ATOM 718 C C . LYS A 1 85 ? 6.891 2.060 -15.479 1.00 89.81 85 LYS A C 1
ATOM 720 O O . LYS A 1 85 ? 7.316 2.948 -16.216 1.00 89.81 85 LYS A O 1
ATOM 725 N N . LYS A 1 86 ? 6.916 2.174 -14.149 1.00 89.56 86 LYS A N 1
ATOM 726 C CA . LYS A 1 86 ? 7.329 3.407 -13.467 1.00 89.56 86 LYS A CA 1
ATOM 727 C C . LYS A 1 86 ? 8.777 3.408 -12.995 1.00 89.56 86 LYS A C 1
ATOM 729 O O . LYS A 1 86 ? 9.400 4.466 -13.009 1.00 89.56 86 LYS A O 1
ATOM 734 N N . TYR A 1 87 ? 9.262 2.278 -12.496 1.00 88.50 87 TYR A N 1
ATOM 735 C CA . TYR A 1 87 ? 10.536 2.200 -11.780 1.00 88.50 87 TYR A CA 1
ATOM 736 C C . TYR A 1 87 ? 11.523 1.217 -12.396 1.00 88.50 87 TYR A C 1
ATOM 738 O O . TYR A 1 87 ? 12.696 1.266 -12.030 1.00 88.50 87 TYR A O 1
ATOM 746 N N . LEU A 1 88 ? 11.060 0.317 -13.266 1.00 90.25 88 LEU A N 1
ATOM 747 C CA . LEU A 1 88 ? 11.884 -0.751 -13.807 1.00 90.25 88 LEU A CA 1
ATOM 748 C C . LEU A 1 88 ? 12.281 -0.436 -15.248 1.00 90.25 88 LEU A C 1
ATOM 750 O O . LEU A 1 88 ? 11.436 -0.203 -16.109 1.00 90.25 88 LEU A O 1
ATOM 754 N N . THR A 1 89 ? 13.580 -0.473 -15.510 1.00 90.00 89 THR A N 1
ATOM 755 C CA . THR A 1 89 ? 14.137 -0.397 -16.859 1.00 90.00 89 THR A CA 1
ATOM 756 C C . THR A 1 89 ? 14.472 -1.816 -17.303 1.00 90.00 89 THR A C 1
ATOM 758 O O . THR A 1 89 ? 15.195 -2.495 -16.572 1.00 90.00 89 THR A O 1
ATOM 761 N N . PRO A 1 90 ? 13.960 -2.303 -18.447 1.00 87.50 90 PRO A N 1
ATOM 762 C CA . PRO A 1 90 ? 14.306 -3.634 -18.930 1.00 87.50 90 PRO A CA 1
ATOM 763 C C . PRO A 1 90 ? 15.813 -3.713 -19.181 1.00 87.50 90 PRO A C 1
ATOM 765 O O . PRO A 1 90 ? 16.392 -2.824 -19.809 1.00 87.50 90 PRO A O 1
ATOM 768 N N . LEU A 1 91 ? 16.439 -4.760 -18.653 1.00 84.44 91 LEU A N 1
ATOM 769 C CA . LEU A 1 91 ? 17.836 -5.064 -18.915 1.00 84.44 91 LEU A CA 1
ATOM 770 C C . LEU A 1 91 ? 17.913 -5.861 -20.227 1.00 84.44 91 LEU A C 1
ATOM 772 O O . LEU A 1 91 ? 17.200 -6.857 -20.348 1.00 84.44 91 LEU A O 1
ATOM 776 N N . PRO A 1 92 ? 18.749 -5.451 -21.194 1.00 80.25 92 PRO A N 1
ATOM 777 C CA . PRO A 1 92 ? 18.979 -6.226 -22.407 1.00 80.25 92 PRO A CA 1
ATOM 778 C C . PRO A 1 92 ? 19.509 -7.635 -22.095 1.00 80.25 92 PRO A C 1
ATOM 780 O O . PRO A 1 92 ? 20.267 -7.828 -21.140 1.00 80.25 92 PRO A O 1
ATOM 783 N N . ASP A 1 93 ? 19.131 -8.627 -22.902 1.00 73.00 93 ASP A N 1
ATOM 784 C CA . ASP A 1 93 ? 19.574 -10.018 -22.715 1.00 73.00 93 ASP A CA 1
ATOM 785 C C . ASP A 1 93 ? 21.094 -10.182 -22.909 1.00 73.00 93 ASP A C 1
ATOM 787 O O . ASP A 1 93 ? 21.696 -11.082 -22.329 1.00 73.00 93 ASP A O 1
ATOM 791 N N . ASP A 1 94 ? 21.718 -9.274 -23.660 1.00 69.62 94 ASP A N 1
ATOM 792 C CA . ASP A 1 94 ? 23.148 -9.203 -23.969 1.00 69.62 94 ASP A CA 1
ATOM 793 C C . ASP A 1 94 ? 23.973 -8.381 -22.965 1.00 69.62 94 ASP A C 1
ATOM 795 O O . ASP A 1 94 ? 25.178 -8.218 -23.153 1.00 69.62 94 ASP A O 1
ATOM 799 N N . ALA A 1 95 ? 23.365 -7.868 -21.890 1.00 61.88 95 ALA A N 1
ATOM 800 C CA . ALA A 1 95 ? 24.113 -7.187 -20.841 1.00 61.88 95 ALA A CA 1
ATOM 801 C C . ALA A 1 95 ? 25.040 -8.184 -20.120 1.00 61.88 95 ALA A C 1
ATOM 803 O O . ALA A 1 95 ? 24.569 -9.056 -19.382 1.00 61.88 95 ALA A O 1
ATOM 804 N N . GLU A 1 96 ? 26.351 -8.049 -20.348 1.00 62.56 96 GLU A N 1
ATOM 805 C CA . GLU A 1 96 ? 27.393 -8.780 -19.625 1.00 62.56 96 GLU A CA 1
ATOM 806 C C . GLU A 1 96 ? 27.213 -8.564 -18.116 1.00 62.56 96 GLU A C 1
ATOM 808 O O . GLU A 1 96 ? 27.057 -7.432 -17.648 1.00 62.56 96 GLU A O 1
ATOM 813 N N . GLU A 1 97 ? 27.212 -9.658 -17.349 1.00 60.00 97 GLU A N 1
ATOM 814 C CA . GLU A 1 97 ? 27.262 -9.605 -15.890 1.00 60.00 97 GLU A CA 1
ATOM 815 C C . GLU A 1 97 ? 28.594 -8.965 -15.498 1.00 60.00 97 GLU A C 1
ATOM 817 O O . GLU A 1 97 ? 29.625 -9.629 -15.426 1.00 60.00 97 GLU A O 1
ATOM 822 N N . THR A 1 98 ? 28.601 -7.649 -15.294 1.00 58.31 98 THR A N 1
ATOM 823 C CA . THR A 1 98 ? 29.767 -6.980 -14.728 1.00 58.31 98 THR A CA 1
ATOM 824 C C . THR A 1 98 ? 29.931 -7.495 -13.303 1.00 58.31 98 THR A C 1
ATOM 826 O O . THR A 1 98 ? 29.153 -7.114 -12.424 1.00 58.31 98 THR A O 1
ATOM 829 N N . GLU A 1 99 ? 30.904 -8.389 -13.103 1.00 48.59 99 GLU A N 1
ATOM 830 C CA . GLU A 1 99 ? 31.383 -8.822 -11.791 1.00 48.59 99 GLU A CA 1
ATOM 831 C C . GLU A 1 99 ? 31.641 -7.576 -10.928 1.00 48.59 99 GLU A C 1
ATOM 833 O O . GLU A 1 99 ? 32.430 -6.702 -11.298 1.00 48.59 99 GLU A O 1
ATOM 838 N N . ILE A 1 100 ? 30.912 -7.470 -9.812 1.00 47.22 100 ILE A N 1
ATOM 839 C CA . ILE A 1 100 ? 31.139 -6.469 -8.759 1.00 47.22 100 ILE A CA 1
ATOM 840 C C . ILE A 1 100 ? 32.081 -7.070 -7.723 1.00 47.22 100 ILE A C 1
ATOM 842 O O . ILE A 1 100 ? 31.792 -8.205 -7.277 1.00 47.22 100 ILE A O 1
#

Foldseek 3Di:
DPPPFDWDFDPVRVVVLVVLVVVLVVLVVVLVVQVVVDDDPVSVVVSVVSVVVSLVSVLVVCVVLVHDSPPPDPDPVSSVVSNCVRGIDTDDPPDPPPDD

Secondary structure (DSSP, 8-state):
------EEE-HHHHHHHHHHHHHHHHHHHHHHHHHHH--SHHHHHHHHHHHHHHHHHHHHHHHHHT--TT-S---HHHHHHHHHHHHEEEPPTT------

Organism: NCBI:txid2714353

Sequence (100 aa):
MIYDTRYIIEGWHYRLLILDLYLVFVENVSLARRLSAAKSQKDFLRLQKQADRYQKRAYKKMHKWGIPKDCESFAIDTLQKALEKKYLTPLPDDAEETEI

Nearest PDB structures (foldseek):
  5ofa-assembly1_B  TM=5.785E-01  e=4.049E+00  Homo sapiens

Solvent-accessible surface area (backbone atoms only — not comparable to full-atom values): 6041 Å² total; per-residue (Å²): 133,85,80,85,75,49,64,47,61,56,70,68,59,48,55,54,50,52,53,53,52,49,52,54,51,52,53,51,54,51,50,52,55,47,58,75,67,49,87,47,74,68,48,51,56,54,46,50,63,47,49,57,54,46,52,57,52,50,51,52,51,38,47,74,45,63,41,66,89,82,59,91,59,94,43,68,68,57,53,49,54,24,42,45,77,69,54,43,42,79,48,64,92,82,62,74,83,75,86,126

Radius of gyration: 18.14 Å; Cα contacts (8 Å, |Δi|>4): 50; chains: 1; bounding box: 50×28×46 Å